Protein AF-A0A1G7VV67-F1 (afdb_monomer_lite)

Secondary structure (DSSP, 8-state):
----------SEEEEEETTEEEEEEEETTTEEEEEES-HHHHHHHT-EEEEETTEEEEE-S-GGGS-EEEEEEEEEETTEEEEEEEE-SSSS-EEEEEESSHHHHHHTT--TTHHHHS---EEEEGGGEEEEEEEEEE-TT--SPPP--EEEEETTEE-PPP-TTS----

Sequence (170 aa):
MNNVEVKFEGMHTYAFLDGYWFYLDNFPNLGWGYTTSDINLAEKYGFKKELFDFEYFFPIKDIAHTRGFESNVYCKYKGFEFFVHSYNVCNDKLFCISPESYEAAKFFGFSDGAMRYEMPNLDVPLSDLDEIYRKRRKLDKFIFDVDPIKPIYKDGKWLIEPDENGVYVI

Radius of gyration: 18.06 Å; chains: 1; bounding box: 42×42×46 Å

Foldseek 3Di:
DPPADAKAAFKFKWKDDPNDTFTWDQDPVQGIWGKDQDPVVCVVVVFDDDDDPRMTTDGDPCQQAIQIKIKFKWFDAPNFIWTFNTFDPDDPRWTWTFGPDPVVCVVVPHDPVCVVPPRDIDTHHPVRTAWMWMAMGGDPSYNDDDDGIGTQDHPNDGPFDAPPVSHRDD

pLDDT: mean 76.95, std 16.42, range [29.08, 95.5]

Structure (mmCIF, N/CA/C/O backbone):
data_AF-A0A1G7VV67-F1
#
_entry.id   AF-A0A1G7VV67-F1
#
loop_
_atom_site.group_PDB
_atom_site.id
_atom_site.type_symbol
_atom_site.label_atom_id
_atom_site.label_alt_id
_atom_site.label_comp_id
_atom_site.label_asym_id
_atom_site.label_entity_id
_atom_site.label_seq_id
_atom_site.pdbx_PDB_ins_code
_atom_site.Cartn_x
_atom_site.Cartn_y
_atom_site.Cartn_z
_atom_site.occupancy
_atom_site.B_iso_or_equiv
_atom_site.auth_seq_id
_atom_site.auth_comp_id
_atom_site.auth_asym_id
_atom_site.auth_atom_id
_atom_site.pdbx_PDB_model_num
ATOM 1 N N . MET A 1 1 ? -5.954 -26.192 6.042 1.00 35.66 1 MET A N 1
ATOM 2 C CA . MET A 1 1 ? -6.260 -24.845 5.521 1.00 35.66 1 MET A CA 1
ATOM 3 C C . MET A 1 1 ? -4.927 -24.159 5.335 1.00 35.66 1 MET A C 1
ATOM 5 O O . MET A 1 1 ? -4.174 -24.115 6.300 1.00 35.66 1 MET A O 1
ATOM 9 N N . ASN A 1 2 ? -4.587 -23.746 4.115 1.00 29.42 2 ASN A N 1
ATOM 10 C CA . ASN A 1 2 ? -3.349 -23.006 3.883 1.00 29.42 2 ASN A CA 1
ATOM 11 C C . ASN A 1 2 ? -3.467 -21.673 4.626 1.00 29.42 2 ASN A C 1
ATOM 13 O O . ASN A 1 2 ? -4.424 -20.933 4.404 1.00 29.42 2 ASN A O 1
ATOM 17 N N . ASN A 1 3 ? -2.553 -21.420 5.563 1.00 34.41 3 ASN A N 1
ATOM 18 C CA . ASN A 1 3 ? -2.455 -20.134 6.239 1.00 34.41 3 ASN A CA 1
ATOM 19 C C . ASN A 1 3 ? -2.009 -19.115 5.196 1.00 34.41 3 ASN A C 1
ATOM 21 O O . ASN A 1 3 ? -0.842 -19.074 4.825 1.00 34.41 3 ASN A O 1
ATOM 25 N N . VAL A 1 4 ? -2.961 -18.340 4.696 1.00 38.62 4 VAL A N 1
ATOM 26 C CA . VAL A 1 4 ? -2.674 -17.193 3.849 1.00 38.62 4 VAL A CA 1
ATOM 27 C C . VAL A 1 4 ? -2.113 -16.095 4.747 1.00 38.62 4 VAL A C 1
ATOM 29 O O . VAL A 1 4 ? -2.779 -15.641 5.679 1.00 38.62 4 VAL A O 1
ATOM 32 N N . GLU A 1 5 ? -0.882 -15.683 4.473 1.00 42.53 5 GLU A N 1
ATOM 33 C CA . GLU A 1 5 ? -0.250 -14.525 5.092 1.00 42.53 5 GLU A CA 1
ATOM 34 C C . GLU A 1 5 ? -0.576 -13.295 4.239 1.00 42.53 5 GLU A C 1
ATOM 36 O O . GLU A 1 5 ? -0.085 -13.152 3.122 1.00 42.53 5 GLU A O 1
ATOM 41 N N . VAL A 1 6 ? -1.463 -12.428 4.731 1.00 46.03 6 VAL A N 1
ATOM 42 C CA . VAL A 1 6 ? -1.729 -11.141 4.080 1.00 46.03 6 VAL A CA 1
ATOM 43 C C . VAL A 1 6 ? -0.704 -10.147 4.602 1.00 46.03 6 VAL A C 1
ATOM 45 O O . VAL A 1 6 ? -0.812 -9.698 5.739 1.00 46.03 6 VAL A O 1
ATOM 48 N N . LYS A 1 7 ? 0.301 -9.813 3.795 1.00 50.84 7 LYS A N 1
ATOM 49 C CA . LYS A 1 7 ? 1.250 -8.755 4.141 1.00 50.84 7 LYS A CA 1
ATOM 50 C C . LYS A 1 7 ? 0.668 -7.411 3.734 1.00 50.84 7 LYS A C 1
ATOM 52 O O . LYS A 1 7 ? 0.421 -7.153 2.560 1.00 50.84 7 LYS A O 1
ATOM 57 N N . PHE A 1 8 ? 0.425 -6.576 4.731 1.00 56.75 8 PHE A N 1
ATOM 58 C CA . PHE A 1 8 ? 0.186 -5.160 4.528 1.00 56.75 8 PHE A CA 1
ATOM 59 C C . PHE A 1 8 ? 1.551 -4.498 4.680 1.00 56.75 8 PHE A C 1
ATOM 61 O O . PHE A 1 8 ? 2.083 -4.459 5.784 1.00 56.75 8 PHE A O 1
ATOM 68 N N . GLU A 1 9 ? 2.162 -4.095 3.575 1.00 52.72 9 GLU A N 1
ATOM 69 C CA . GLU A 1 9 ? 3.388 -3.295 3.578 1.00 52.72 9 GLU A CA 1
ATOM 70 C C . GLU A 1 9 ? 3.019 -1.891 3.079 1.00 52.72 9 GLU A C 1
ATOM 72 O O . GLU A 1 9 ? 2.070 -1.750 2.309 1.00 52.72 9 GLU A O 1
ATOM 77 N N . GLY A 1 10 ? 3.678 -0.869 3.633 1.00 56.47 10 GLY A N 1
ATOM 78 C CA . GLY A 1 10 ? 3.200 0.516 3.701 1.00 56.47 10 GLY A CA 1
ATOM 79 C C . GLY A 1 10 ? 3.065 1.273 2.372 1.00 56.47 10 GLY A C 1
ATOM 80 O O . GLY A 1 10 ? 2.324 0.885 1.476 1.00 56.47 10 GLY A O 1
ATOM 81 N N . MET A 1 11 ? 3.684 2.455 2.278 1.00 64.88 11 MET A N 1
ATOM 82 C CA . MET A 1 11 ? 3.562 3.291 1.081 1.00 64.88 11 MET A CA 1
ATOM 83 C C . MET A 1 11 ? 4.447 2.750 -0.032 1.00 64.88 11 MET A C 1
ATOM 85 O O . MET A 1 11 ? 5.673 2.803 0.063 1.00 64.88 11 MET A O 1
ATOM 89 N N . HIS A 1 12 ? 3.820 2.296 -1.111 1.00 73.31 12 HIS A N 1
ATOM 90 C CA . HIS A 1 12 ? 4.531 1.767 -2.264 1.00 73.31 12 HIS A CA 1
ATOM 91 C C . HIS A 1 12 ? 4.068 2.433 -3.551 1.00 73.31 12 HIS A C 1
ATOM 93 O O . HIS A 1 12 ? 2.878 2.672 -3.780 1.00 73.31 12 HIS A O 1
ATOM 99 N N . THR A 1 13 ? 5.035 2.720 -4.412 1.00 80.81 13 THR A N 1
ATOM 100 C CA . THR A 1 13 ? 4.810 3.159 -5.781 1.00 80.81 13 THR A CA 1
ATOM 101 C C . THR A 1 13 ? 4.845 1.956 -6.706 1.00 80.81 13 THR A C 1
ATOM 103 O O . THR A 1 13 ? 5.761 1.140 -6.642 1.00 80.81 13 THR A O 1
ATOM 106 N N . TYR A 1 14 ? 3.852 1.860 -7.584 1.00 82.38 14 TYR A N 1
ATOM 107 C CA . TYR A 1 14 ? 3.716 0.770 -8.540 1.00 82.38 14 TYR A CA 1
ATOM 108 C C . TYR A 1 14 ? 3.525 1.293 -9.954 1.00 82.38 14 TYR A C 1
ATOM 110 O O . TYR A 1 14 ? 2.978 2.379 -10.159 1.00 82.38 14 TYR A O 1
ATOM 118 N N . ALA A 1 15 ? 3.918 0.479 -10.930 1.00 80.62 15 ALA A N 1
ATOM 119 C CA . ALA A 1 15 ? 3.568 0.669 -12.327 1.00 80.62 15 ALA A CA 1
ATOM 120 C C . ALA A 1 15 ? 3.159 -0.647 -12.999 1.00 80.62 15 ALA A C 1
ATOM 122 O O . ALA A 1 15 ? 3.660 -1.720 -12.658 1.00 80.62 15 ALA A O 1
ATOM 123 N N . PHE A 1 16 ? 2.242 -0.561 -13.966 1.00 79.75 16 PHE A N 1
ATOM 124 C CA . PHE A 1 16 ? 1.832 -1.721 -14.758 1.00 79.75 16 PHE A CA 1
ATOM 125 C C . PHE A 1 16 ? 2.810 -2.016 -15.899 1.00 79.75 16 PHE A C 1
ATOM 127 O O . PHE A 1 16 ? 3.117 -1.126 -16.694 1.00 79.75 16 PHE A O 1
ATOM 134 N N . LEU A 1 17 ? 3.178 -3.290 -16.041 1.00 79.56 17 LEU A N 1
ATOM 135 C CA . LEU A 1 17 ? 3.879 -3.840 -17.200 1.00 79.56 17 LEU A CA 1
ATOM 136 C C . LEU A 1 17 ? 3.285 -5.213 -17.539 1.00 79.56 17 LEU A C 1
ATOM 138 O O . LEU A 1 17 ? 3.297 -6.111 -16.704 1.00 79.56 17 LEU A O 1
ATOM 142 N N . ASP A 1 18 ? 2.751 -5.360 -18.756 1.00 76.75 18 ASP A N 1
ATOM 143 C CA . ASP A 1 18 ? 2.213 -6.632 -19.282 1.00 76.75 18 ASP A CA 1
ATOM 144 C C . ASP A 1 18 ? 1.211 -7.335 -18.338 1.00 76.75 18 ASP A C 1
ATOM 146 O O . ASP A 1 18 ? 1.258 -8.539 -18.115 1.00 76.75 18 ASP A O 1
ATOM 150 N N . GLY A 1 19 ? 0.319 -6.556 -17.716 1.00 70.31 19 GLY A N 1
ATOM 151 C CA . GLY A 1 19 ? -0.696 -7.071 -16.787 1.00 70.31 19 GLY A CA 1
ATOM 152 C C . GLY A 1 19 ? -0.228 -7.272 -15.340 1.00 70.31 19 GLY A C 1
ATOM 153 O O . GLY A 1 19 ? -1.072 -7.498 -14.478 1.00 70.31 19 GLY A O 1
ATOM 154 N N . TYR A 1 20 ? 1.063 -7.104 -15.045 1.00 72.31 20 TYR A N 1
ATOM 155 C CA . TYR A 1 20 ? 1.626 -7.225 -13.696 1.00 72.31 20 TYR A CA 1
ATOM 156 C C . TYR A 1 20 ? 1.873 -5.860 -13.050 1.00 72.31 20 TYR A C 1
ATOM 158 O O . TYR A 1 20 ? 2.145 -4.872 -13.739 1.00 72.31 20 TYR A O 1
ATOM 166 N N . TRP A 1 21 ? 1.808 -5.810 -11.716 1.00 75.44 21 TRP A N 1
ATOM 167 C CA . TRP A 1 21 ? 2.321 -4.684 -10.935 1.00 75.44 21 TRP A CA 1
ATOM 168 C C . TRP A 1 21 ? 3.765 -4.943 -10.565 1.00 75.44 21 TRP A C 1
ATOM 170 O O . TRP A 1 21 ? 4.089 -5.964 -9.967 1.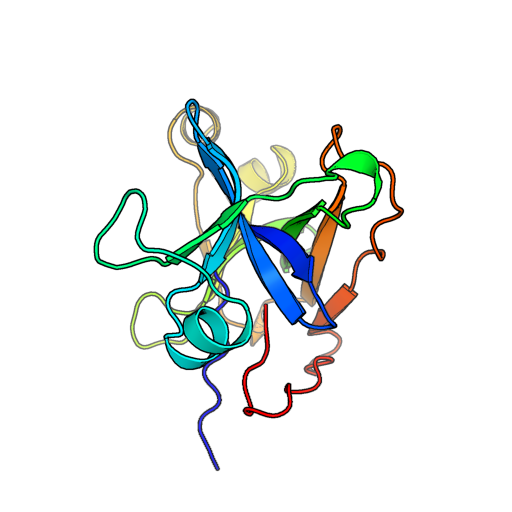00 75.44 21 TRP A O 1
ATOM 180 N N . PHE A 1 22 ? 4.606 -3.974 -10.881 1.00 83.19 22 PHE A N 1
ATOM 181 C CA . PHE A 1 22 ? 5.969 -3.919 -10.393 1.00 83.19 22 PHE A CA 1
ATOM 182 C C . PHE A 1 22 ? 6.106 -2.740 -9.454 1.00 83.19 22 PHE A C 1
ATOM 184 O O . PHE A 1 22 ? 5.448 -1.711 -9.653 1.00 83.19 22 PHE A O 1
ATOM 191 N N . TYR A 1 23 ? 6.984 -2.885 -8.465 1.00 86.56 23 TYR A N 1
ATOM 192 C CA . TYR A 1 23 ? 7.460 -1.737 -7.715 1.00 86.56 23 TYR A CA 1
ATOM 193 C C . TYR A 1 23 ? 8.101 -0.743 -8.677 1.00 86.56 23 TYR A C 1
ATOM 195 O O . TYR A 1 23 ? 8.628 -1.100 -9.735 1.00 86.56 23 TYR A O 1
ATOM 203 N N . LEU A 1 24 ? 7.963 0.528 -8.343 1.00 87.06 24 LEU A N 1
ATOM 204 C CA . LEU A 1 24 ? 8.433 1.630 -9.151 1.00 87.06 24 LEU A CA 1
ATOM 205 C C . LEU A 1 24 ? 9.421 2.435 -8.326 1.00 87.06 24 LEU A C 1
ATOM 207 O O . LEU A 1 24 ? 9.062 2.920 -7.255 1.00 87.06 24 LEU A O 1
ATOM 211 N N . ASP A 1 25 ? 10.605 2.648 -8.883 1.00 87.94 25 ASP A N 1
ATOM 212 C CA . ASP A 1 25 ? 11.655 3.424 -8.240 1.00 87.94 25 ASP A CA 1
ATOM 213 C C . ASP A 1 25 ? 12.224 4.482 -9.190 1.00 87.94 25 ASP A C 1
ATOM 215 O O . ASP A 1 25 ? 12.104 4.371 -10.416 1.00 87.94 25 ASP A O 1
ATOM 219 N N . ASN A 1 26 ? 12.821 5.538 -8.633 1.00 86.75 26 ASN A N 1
ATOM 220 C CA . ASN A 1 26 ? 13.410 6.628 -9.414 1.00 86.75 26 ASN A CA 1
ATOM 221 C C . ASN A 1 26 ? 14.833 6.930 -8.961 1.00 86.75 26 ASN A C 1
ATOM 223 O O . ASN A 1 26 ? 15.052 7.606 -7.953 1.00 86.75 26 ASN A O 1
ATOM 227 N N . PHE A 1 27 ? 15.804 6.520 -9.770 1.00 84.50 27 PHE A N 1
ATOM 228 C CA . PHE A 1 27 ? 17.210 6.747 -9.470 1.00 84.50 27 PHE A CA 1
ATOM 229 C C . PHE A 1 27 ? 17.741 7.978 -10.207 1.00 84.50 27 PHE A C 1
ATOM 231 O O . PHE A 1 27 ? 17.469 8.133 -11.398 1.00 84.50 27 PHE A O 1
ATOM 238 N N . PRO A 1 28 ? 18.574 8.825 -9.571 1.00 82.75 28 PRO A N 1
ATOM 239 C CA . PRO A 1 28 ? 19.099 10.039 -10.201 1.00 82.75 28 PRO A CA 1
ATOM 240 C C . PRO A 1 28 ? 19.766 9.820 -11.569 1.00 82.75 28 PRO A C 1
ATOM 242 O O . PRO A 1 28 ? 19.633 10.662 -12.451 1.00 82.75 28 PRO A O 1
ATOM 245 N N . ASN A 1 29 ? 20.447 8.683 -11.755 1.00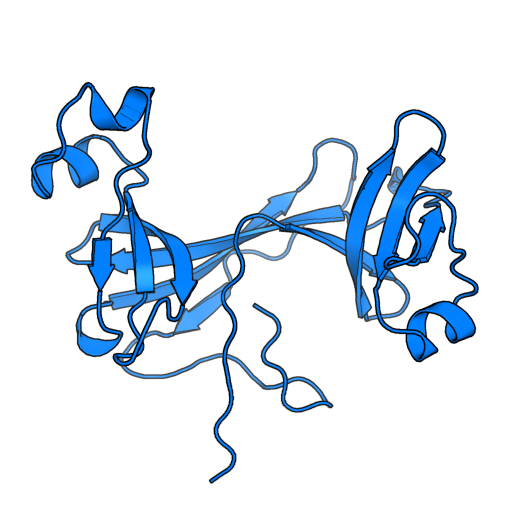 86.56 29 ASN A N 1
ATOM 246 C CA . ASN A 1 29 ? 21.205 8.379 -12.974 1.00 86.56 29 ASN A CA 1
ATOM 247 C C . ASN A 1 29 ? 20.440 7.520 -13.992 1.00 86.56 29 ASN A C 1
ATOM 249 O O . ASN A 1 29 ? 20.817 7.494 -15.160 1.00 86.56 29 ASN A O 1
ATOM 253 N N . LEU A 1 30 ? 19.401 6.799 -13.559 1.00 85.00 30 LEU A N 1
ATOM 254 C CA . LEU A 1 30 ? 18.665 5.843 -14.402 1.00 85.00 30 LEU A CA 1
ATOM 255 C C . LEU A 1 30 ? 17.234 6.303 -14.708 1.00 85.00 30 LEU A C 1
ATOM 257 O O . LEU A 1 30 ? 16.593 5.763 -15.608 1.00 85.00 30 LEU A O 1
ATOM 261 N N . GLY A 1 31 ? 16.744 7.314 -13.989 1.00 88.12 31 GLY A N 1
ATOM 262 C CA . GLY A 1 31 ? 15.358 7.752 -14.038 1.00 88.12 31 GLY A CA 1
ATOM 263 C C . GLY A 1 31 ? 14.409 6.734 -13.408 1.00 88.12 31 GLY A C 1
ATOM 264 O O . GLY A 1 31 ? 14.801 5.925 -12.564 1.00 88.12 31 GLY A O 1
ATOM 265 N N . TRP A 1 32 ? 13.147 6.797 -13.832 1.00 90.06 32 TRP A N 1
ATOM 266 C CA . TRP A 1 32 ? 12.105 5.881 -13.383 1.00 90.06 32 TRP A CA 1
ATOM 267 C C . TRP A 1 32 ? 12.282 4.492 -13.991 1.00 90.06 32 TRP A C 1
ATOM 269 O O . TRP A 1 32 ? 12.528 4.354 -15.193 1.00 90.06 32 TRP A O 1
ATOM 279 N N . GLY A 1 33 ? 12.059 3.457 -13.192 1.00 90.81 33 GLY A N 1
ATOM 280 C CA . GLY A 1 33 ? 12.009 2.091 -13.689 1.00 90.81 33 GLY A CA 1
ATOM 281 C C . GLY A 1 33 ? 11.253 1.146 -12.776 1.00 90.81 33 GLY A C 1
ATOM 282 O O . GLY A 1 33 ? 11.004 1.432 -11.607 1.00 90.81 33 GLY A O 1
ATOM 283 N N . TYR A 1 34 ? 10.872 0.021 -13.363 1.00 90.75 34 TYR A N 1
ATOM 284 C CA . TYR A 1 34 ? 10.274 -1.096 -12.656 1.00 90.75 34 TYR A CA 1
ATOM 285 C C . TYR A 1 34 ? 11.350 -1.812 -11.846 1.00 90.75 34 TYR A C 1
ATOM 287 O O . TYR A 1 34 ? 12.473 -1.983 -12.335 1.00 90.75 34 TYR A O 1
ATOM 295 N N . THR A 1 35 ? 10.991 -2.298 -10.664 1.00 90.19 35 THR A N 1
ATOM 296 C CA . THR A 1 35 ? 11.859 -3.143 -9.852 1.00 90.19 35 THR A CA 1
ATOM 297 C C . THR A 1 35 ? 11.193 -4.453 -9.453 1.00 90.19 35 THR A C 1
ATOM 299 O O . THR A 1 35 ? 9.966 -4.570 -9.377 1.00 90.19 35 THR A O 1
ATOM 302 N N . THR A 1 36 ? 12.019 -5.483 -9.274 1.00 87.75 36 THR A N 1
ATOM 303 C CA . THR A 1 36 ? 11.596 -6.791 -8.767 1.00 87.75 36 THR A CA 1
ATOM 304 C C . THR A 1 36 ? 12.766 -7.537 -8.137 1.00 87.75 36 THR A C 1
ATOM 306 O O . THR A 1 36 ? 13.909 -7.411 -8.580 1.00 87.75 36 THR A O 1
ATOM 309 N N . SER A 1 37 ? 12.484 -8.354 -7.128 1.00 86.00 37 SER A N 1
ATOM 310 C CA . SER A 1 37 ? 13.420 -9.343 -6.581 1.00 86.00 37 SER A CA 1
ATOM 311 C C . SER A 1 37 ? 13.201 -10.750 -7.161 1.00 86.00 37 SER A C 1
ATOM 313 O O . SER A 1 37 ? 14.013 -11.645 -6.921 1.00 86.00 37 SER A O 1
ATOM 315 N N . ASP A 1 38 ? 12.143 -10.956 -7.956 1.00 86.06 38 ASP A N 1
ATOM 316 C CA . ASP A 1 38 ? 11.838 -12.236 -8.597 1.00 86.06 38 ASP A CA 1
ATOM 317 C C . ASP A 1 38 ? 12.706 -12.440 -9.845 1.00 86.06 38 ASP A C 1
ATOM 319 O O . ASP A 1 38 ? 12.582 -11.728 -10.846 1.00 86.06 38 ASP A O 1
ATOM 323 N N . ILE A 1 39 ? 13.572 -13.454 -9.792 1.00 87.56 39 ILE A N 1
ATOM 324 C CA . ILE A 1 39 ? 14.481 -13.799 -10.886 1.00 87.56 39 ILE A CA 1
ATOM 325 C C . ILE A 1 39 ? 13.747 -14.227 -12.164 1.00 87.56 39 ILE A C 1
ATOM 327 O O . ILE A 1 39 ? 14.196 -13.888 -13.254 1.00 87.56 39 ILE A O 1
ATOM 331 N N . ASN A 1 40 ? 12.600 -14.903 -12.061 1.00 88.56 40 ASN A N 1
ATOM 332 C CA . ASN A 1 40 ? 11.859 -15.370 -13.233 1.00 88.56 40 ASN A CA 1
ATOM 333 C C . ASN A 1 40 ? 11.230 -14.191 -13.982 1.00 88.56 40 ASN A C 1
ATOM 335 O O . ASN A 1 40 ? 11.271 -14.133 -15.212 1.00 88.56 40 ASN A O 1
ATOM 339 N N . LEU A 1 41 ? 10.674 -13.222 -13.244 1.00 87.50 41 LEU A N 1
ATOM 340 C CA . LEU A 1 41 ? 10.161 -11.984 -13.836 1.00 87.50 41 LEU A CA 1
ATOM 341 C C . LEU A 1 41 ? 11.302 -11.145 -14.419 1.00 87.50 41 LEU A C 1
ATOM 343 O O . LEU A 1 41 ? 11.169 -10.617 -15.526 1.00 87.50 41 LEU A O 1
ATOM 347 N N . ALA A 1 42 ? 12.432 -11.063 -13.712 1.00 90.31 42 ALA A N 1
ATOM 348 C CA . ALA A 1 42 ? 13.606 -10.346 -14.187 1.00 90.31 42 ALA A CA 1
ATOM 349 C C . ALA A 1 42 ? 14.122 -10.914 -15.518 1.00 90.31 42 ALA A C 1
ATOM 351 O O . ALA A 1 42 ? 14.328 -10.154 -16.464 1.00 90.31 42 ALA A O 1
ATOM 352 N N . GLU A 1 43 ? 14.264 -12.236 -15.629 1.00 90.12 43 GLU A N 1
ATOM 353 C CA . GLU A 1 43 ? 14.687 -12.902 -16.864 1.00 90.12 43 GLU A CA 1
ATOM 354 C C . GLU A 1 43 ? 13.664 -12.729 -17.993 1.00 90.12 43 GLU A C 1
ATOM 356 O O . GLU A 1 43 ? 14.048 -12.376 -19.109 1.00 90.12 43 GLU A O 1
ATOM 361 N N . LYS A 1 44 ? 12.362 -12.899 -17.707 1.00 91.25 44 LYS A N 1
ATOM 362 C CA . LYS A 1 44 ? 11.278 -12.768 -18.700 1.00 91.25 44 LYS A CA 1
ATOM 363 C C . LYS A 1 44 ? 11.297 -11.411 -19.404 1.00 91.25 44 LYS A C 1
ATOM 365 O O . LYS A 1 44 ? 11.119 -11.346 -20.619 1.00 91.25 44 LYS A O 1
ATOM 370 N N . TYR A 1 45 ? 11.481 -10.333 -18.647 1.00 88.75 45 TYR A N 1
ATOM 371 C CA . TYR A 1 45 ? 11.394 -8.966 -19.165 1.00 88.75 45 TYR A CA 1
ATOM 372 C C . TYR A 1 45 ? 12.764 -8.302 -19.383 1.00 88.75 45 TYR A C 1
ATOM 374 O O . TYR A 1 45 ? 12.827 -7.167 -19.855 1.00 88.75 45 TYR A O 1
ATOM 382 N N . GLY A 1 46 ? 13.862 -8.997 -19.074 1.00 92.00 46 GLY A N 1
ATOM 383 C CA . GLY A 1 46 ? 15.224 -8.499 -19.267 1.00 92.00 46 GLY A CA 1
ATOM 384 C C . GLY A 1 46 ? 15.637 -7.403 -18.280 1.00 92.00 46 GLY A C 1
ATOM 385 O O . GLY A 1 46 ? 16.373 -6.487 -18.658 1.00 92.00 46 GLY A O 1
ATOM 386 N N . PHE A 1 47 ? 15.165 -7.477 -17.033 1.00 93.25 47 PHE A N 1
ATOM 387 C CA . PHE A 1 47 ? 15.631 -6.598 -15.962 1.00 93.25 47 PHE A CA 1
ATOM 388 C C . PHE A 1 47 ? 17.104 -6.899 -15.649 1.00 93.25 47 PHE A C 1
ATOM 390 O O . PHE A 1 47 ? 17.594 -8.013 -15.847 1.00 93.25 47 PHE A O 1
ATOM 397 N N . LYS A 1 48 ? 17.825 -5.905 -15.130 1.00 91.19 48 LYS A N 1
ATOM 398 C CA . LYS A 1 48 ? 19.258 -6.010 -14.832 1.00 91.19 48 LYS A CA 1
ATOM 399 C C . LYS A 1 48 ? 19.560 -5.585 -13.406 1.00 91.19 48 LYS A C 1
ATOM 401 O O . LYS A 1 48 ? 18.897 -4.709 -12.861 1.00 91.19 48 LYS A O 1
ATOM 406 N N . LYS A 1 49 ? 20.597 -6.174 -12.812 1.00 88.62 49 LYS A N 1
ATOM 407 C CA . LYS A 1 49 ? 21.169 -5.658 -11.565 1.00 88.62 49 LYS A CA 1
ATOM 408 C C . LYS A 1 49 ? 21.999 -4.425 -11.897 1.00 88.62 49 LYS A C 1
ATOM 410 O O . LYS A 1 49 ? 23.101 -4.553 -12.420 1.00 88.62 49 LYS A O 1
ATOM 415 N N . GLU A 1 50 ? 21.433 -3.250 -11.659 1.00 76.69 50 GLU A N 1
ATOM 416 C CA . GLU A 1 50 ? 22.073 -1.972 -12.001 1.00 76.69 50 GLU A CA 1
ATOM 417 C C . GLU A 1 50 ? 22.630 -1.243 -10.765 1.00 76.69 50 GLU A C 1
ATOM 419 O O . GLU A 1 50 ? 23.577 -0.472 -10.889 1.00 76.69 50 GLU A O 1
ATOM 424 N N . LEU A 1 51 ? 22.062 -1.472 -9.569 1.00 71.12 51 LEU A N 1
ATOM 425 C CA . LEU A 1 51 ? 22.378 -0.681 -8.365 1.00 71.12 51 LEU A CA 1
ATOM 426 C C . LEU A 1 51 ? 22.582 -1.505 -7.095 1.00 71.12 51 LEU A C 1
ATOM 428 O O . LEU A 1 51 ? 23.494 -1.216 -6.322 1.00 71.12 51 LEU A O 1
ATOM 432 N N . PHE A 1 52 ? 21.751 -2.523 -6.880 1.00 71.69 52 PHE A N 1
ATOM 433 C CA . PHE A 1 52 ? 21.804 -3.367 -5.694 1.00 71.69 52 PHE A CA 1
ATOM 434 C C . PHE A 1 52 ? 21.820 -4.838 -6.090 1.00 71.69 52 PHE A C 1
ATOM 436 O O . PHE A 1 52 ? 21.144 -5.252 -7.029 1.00 71.69 52 PHE A O 1
ATOM 443 N N . ASP A 1 53 ? 22.560 -5.655 -5.341 1.00 73.81 53 ASP A N 1
ATOM 444 C CA . ASP A 1 53 ? 22.674 -7.086 -5.636 1.00 73.81 53 ASP A CA 1
ATOM 445 C C . ASP A 1 53 ? 21.368 -7.862 -5.406 1.00 73.81 53 ASP A C 1
ATOM 447 O O . ASP A 1 53 ? 21.228 -8.984 -5.900 1.00 73.81 53 ASP A O 1
ATOM 451 N N . PHE A 1 54 ? 20.420 -7.288 -4.662 1.00 75.25 54 PHE A N 1
ATOM 452 C CA . PHE A 1 54 ? 19.172 -7.938 -4.259 1.00 75.25 54 PHE A CA 1
ATOM 453 C C . PHE A 1 54 ? 17.953 -7.544 -5.105 1.00 75.25 54 PHE A C 1
ATOM 455 O O . PHE A 1 54 ? 16.894 -8.144 -4.932 1.00 75.25 54 PHE A O 1
ATOM 462 N N . GLU A 1 55 ? 18.083 -6.586 -6.026 1.00 85.19 55 GLU A N 1
ATOM 463 C CA . GLU A 1 55 ? 16.956 -6.076 -6.809 1.00 85.19 55 GLU A CA 1
ATOM 464 C C . GLU A 1 55 ? 17.337 -5.861 -8.278 1.00 85.19 55 GLU A C 1
ATOM 466 O O . GLU A 1 55 ? 18.413 -5.357 -8.608 1.00 85.19 55 GLU A O 1
ATOM 471 N N . TYR A 1 56 ? 16.442 -6.267 -9.175 1.00 90.94 56 TYR A N 1
ATOM 472 C CA . TYR A 1 56 ? 16.570 -6.057 -10.609 1.00 90.94 56 TYR A CA 1
ATOM 473 C C . TYR A 1 56 ? 15.789 -4.812 -11.024 1.00 90.94 56 TYR A C 1
ATOM 475 O O . TYR A 1 56 ? 14.689 -4.572 -10.533 1.00 90.94 56 TYR A O 1
ATOM 483 N N . PHE A 1 57 ? 16.331 -4.057 -11.975 1.00 93.12 57 PHE A N 1
ATOM 484 C CA . PHE A 1 57 ? 15.776 -2.808 -12.482 1.00 93.12 57 PHE A CA 1
ATOM 485 C C . PHE A 1 57 ? 15.521 -2.885 -13.991 1.00 93.12 57 PHE A C 1
ATOM 487 O O . PHE A 1 57 ? 16.341 -3.414 -14.750 1.00 93.12 57 PHE A O 1
ATOM 494 N N . PHE A 1 58 ? 14.403 -2.314 -14.438 1.00 92.19 58 PHE A N 1
ATOM 495 C CA . PHE A 1 58 ? 14.084 -2.142 -15.851 1.00 92.19 58 PHE A CA 1
ATOM 496 C C . PHE A 1 58 ? 13.585 -0.716 -16.131 1.00 92.19 58 PHE A C 1
ATOM 498 O O . PHE A 1 58 ? 12.521 -0.331 -15.642 1.00 92.19 58 PHE A O 1
ATOM 505 N N . PRO A 1 59 ? 14.322 0.095 -16.915 1.00 91.75 59 PRO A N 1
ATOM 506 C CA . PRO A 1 59 ? 13.995 1.504 -17.109 1.00 91.75 59 PRO A CA 1
ATOM 507 C C . PRO A 1 59 ? 12.697 1.701 -17.900 1.00 91.75 59 PRO A C 1
ATOM 509 O O . PRO A 1 59 ? 12.475 1.080 -18.944 1.00 91.75 59 PRO A O 1
ATOM 512 N N . ILE A 1 60 ? 11.874 2.651 -17.453 1.00 89.94 60 ILE A N 1
ATOM 513 C CA . ILE A 1 60 ? 10.675 3.087 -18.169 1.00 89.94 60 ILE A CA 1
ATOM 514 C C . ILE A 1 60 ? 11.077 4.113 -19.224 1.00 89.94 60 ILE A C 1
ATOM 516 O O . ILE A 1 60 ? 11.475 5.234 -18.916 1.00 89.94 60 ILE A O 1
ATOM 520 N N . LYS A 1 61 ? 10.934 3.734 -20.495 1.00 86.38 61 LYS A N 1
ATOM 521 C CA . LYS A 1 61 ? 11.261 4.615 -21.626 1.00 86.38 61 LYS A CA 1
ATOM 522 C C . LYS A 1 61 ? 10.189 5.670 -21.903 1.00 86.38 61 LYS A C 1
ATOM 524 O O . LYS A 1 61 ? 10.517 6.732 -22.418 1.00 86.38 61 LYS A O 1
ATOM 529 N N . ASP A 1 62 ? 8.933 5.379 -21.575 1.00 83.31 62 ASP A N 1
ATOM 530 C CA . ASP A 1 62 ? 7.787 6.236 -21.880 1.00 83.31 62 ASP A CA 1
ATOM 531 C C . ASP A 1 62 ? 6.873 6.402 -20.661 1.00 83.31 62 ASP A C 1
ATOM 533 O O . ASP A 1 62 ? 5.822 5.779 -20.535 1.00 83.31 62 ASP A O 1
ATOM 537 N N . ILE A 1 63 ? 7.306 7.264 -19.740 1.00 81.62 63 ILE A N 1
ATOM 538 C CA . ILE A 1 63 ? 6.592 7.559 -18.488 1.00 81.62 63 ILE A CA 1
ATOM 539 C C . ILE A 1 63 ? 5.173 8.078 -18.759 1.00 81.62 63 ILE A C 1
ATOM 541 O O . ILE A 1 63 ? 4.253 7.775 -18.000 1.00 81.62 63 ILE A O 1
ATOM 545 N N . ALA A 1 64 ? 4.981 8.837 -19.843 1.00 74.56 64 ALA A N 1
ATOM 546 C CA . ALA A 1 64 ? 3.703 9.464 -20.165 1.00 74.56 64 ALA A CA 1
ATOM 547 C C . ALA A 1 64 ? 2.595 8.432 -20.436 1.00 74.56 64 ALA A C 1
ATOM 549 O O . ALA A 1 64 ? 1.434 8.693 -20.118 1.00 74.56 64 ALA A O 1
ATOM 550 N N . HIS A 1 65 ? 2.963 7.258 -20.955 1.00 74.06 65 HIS A N 1
ATOM 551 C CA . HIS A 1 65 ? 2.044 6.157 -21.252 1.00 74.06 65 HIS A CA 1
ATOM 552 C C . HIS A 1 65 ? 2.112 5.008 -20.235 1.00 74.06 65 HIS A C 1
ATOM 554 O O . HIS A 1 65 ? 1.408 4.008 -20.380 1.00 74.06 65 HIS A O 1
ATOM 560 N N . THR A 1 66 ? 2.914 5.145 -19.178 1.00 75.81 66 THR A N 1
ATOM 561 C CA . THR A 1 66 ? 2.959 4.180 -18.078 1.00 75.81 66 THR A CA 1
ATOM 562 C C . THR A 1 66 ? 1.911 4.510 -17.016 1.00 75.81 66 THR A C 1
ATOM 564 O O . THR A 1 66 ? 1.627 5.669 -16.709 1.00 75.81 66 THR A O 1
ATOM 567 N N . ARG A 1 67 ? 1.337 3.466 -16.410 1.00 76.19 67 ARG A N 1
ATOM 568 C CA . ARG A 1 67 ? 0.391 3.600 -15.299 1.00 76.19 67 ARG A CA 1
ATOM 569 C C . ARG A 1 67 ? 1.089 3.592 -13.928 1.00 76.19 67 ARG A C 1
ATOM 571 O O . ARG A 1 67 ? 1.036 2.565 -13.267 1.00 76.19 67 ARG A O 1
ATOM 578 N N . GLY A 1 68 ? 1.742 4.689 -13.521 1.00 79.69 68 GLY A N 1
ATOM 579 C CA . GLY A 1 68 ? 2.408 4.867 -12.211 1.00 79.69 68 GLY A CA 1
ATOM 580 C C . GLY A 1 68 ? 1.570 5.503 -11.076 1.00 79.69 68 GLY A C 1
ATOM 581 O O . GLY A 1 68 ? 1.100 6.638 -11.192 1.00 79.69 68 GLY A O 1
ATOM 582 N N . PHE A 1 69 ? 1.396 4.811 -9.948 1.00 79.94 69 PHE A N 1
ATOM 583 C CA . PHE A 1 69 ? 0.591 5.280 -8.807 1.00 79.94 69 PHE A CA 1
ATOM 584 C C . PHE A 1 69 ? 1.191 4.900 -7.454 1.00 79.94 69 PHE A C 1
ATOM 586 O O . PHE A 1 69 ? 1.893 3.903 -7.332 1.00 79.94 69 PHE A O 1
ATOM 593 N N . GLU A 1 70 ? 0.859 5.672 -6.424 1.00 82.00 70 GLU A N 1
ATOM 594 C CA . GLU A 1 70 ? 1.014 5.270 -5.027 1.00 82.00 70 GLU A CA 1
ATOM 595 C C . GLU A 1 70 ? -0.178 4.413 -4.608 1.00 82.00 70 GLU A C 1
ATOM 597 O O . GLU A 1 70 ? -1.322 4.704 -4.972 1.00 82.00 70 GLU A O 1
ATOM 602 N N . SER A 1 71 ? 0.087 3.372 -3.831 1.00 80.75 71 SER A N 1
ATOM 603 C CA . SER A 1 71 ? -0.908 2.474 -3.258 1.00 80.75 71 SER A CA 1
ATOM 604 C C . SER A 1 71 ? -0.685 2.392 -1.757 1.00 80.75 71 SER A C 1
ATOM 606 O O . SER A 1 71 ? 0.369 1.945 -1.321 1.00 80.75 71 SER A O 1
ATOM 608 N N . ASN A 1 72 ? -1.696 2.804 -0.995 1.00 83.19 72 ASN A N 1
ATOM 609 C CA . ASN A 1 72 ? -1.663 2.863 0.461 1.00 83.19 72 ASN A CA 1
ATOM 610 C C . ASN A 1 72 ? -2.875 2.135 1.036 1.00 83.19 72 ASN A C 1
ATOM 612 O O . ASN A 1 72 ? -3.982 2.222 0.487 1.00 83.19 72 ASN A O 1
ATOM 616 N N . VAL A 1 73 ? -2.685 1.471 2.172 1.00 85.81 73 VAL A N 1
ATOM 617 C CA . VAL A 1 73 ? -3.770 0.799 2.884 1.00 85.81 73 VAL A CA 1
ATOM 618 C C . VAL A 1 73 ? -4.206 1.620 4.084 1.00 85.81 73 VAL A C 1
ATOM 620 O O . VAL A 1 73 ? -3.391 2.142 4.838 1.00 85.81 73 VAL A O 1
ATOM 623 N N . TYR A 1 74 ? -5.518 1.709 4.251 1.00 90.62 74 TYR A N 1
ATOM 624 C CA . TYR A 1 74 ? -6.172 2.424 5.328 1.00 90.62 74 TYR A CA 1
ATOM 625 C C . TYR A 1 74 ? -7.218 1.537 5.987 1.00 90.62 74 TYR A C 1
ATOM 627 O O . TYR A 1 74 ? -7.737 0.592 5.384 1.00 90.62 74 TYR A O 1
ATOM 635 N N . CYS A 1 75 ? -7.577 1.883 7.215 1.00 92.81 75 CYS A N 1
ATOM 636 C CA . CYS A 1 75 ? -8.705 1.292 7.909 1.00 92.81 75 CYS A CA 1
ATOM 637 C C . CYS A 1 75 ? -9.581 2.351 8.576 1.00 92.81 75 CYS A C 1
ATOM 639 O O . CYS A 1 75 ? -9.179 3.500 8.771 1.00 92.81 75 CYS A O 1
ATOM 641 N N . LYS A 1 76 ? -10.793 1.941 8.946 1.00 95.50 76 LYS A N 1
ATOM 642 C CA . LYS A 1 76 ? -11.657 2.676 9.867 1.00 95.50 76 LYS A CA 1
ATOM 643 C C . LYS A 1 76 ? -11.648 2.003 11.230 1.00 95.50 76 LYS A C 1
ATOM 645 O O . LYS A 1 76 ? -11.859 0.796 11.322 1.00 95.50 76 LYS A O 1
ATOM 650 N N . TYR A 1 77 ? -11.418 2.800 12.264 1.00 95.06 77 TYR A N 1
ATOM 651 C CA . TYR A 1 77 ? -11.420 2.360 13.651 1.00 95.06 77 TYR A CA 1
ATOM 652 C C . TYR A 1 77 ? -12.133 3.400 14.515 1.00 95.06 77 TYR A C 1
ATOM 654 O O . TYR A 1 77 ? -11.729 4.565 14.563 1.00 95.06 77 TYR A O 1
ATOM 662 N N . LYS A 1 78 ? -13.220 2.987 15.182 1.00 94.06 78 LYS A N 1
ATOM 663 C CA . LYS A 1 78 ? -14.064 3.853 16.032 1.00 94.06 78 LYS A CA 1
ATOM 664 C C . LYS A 1 78 ? -14.514 5.133 15.316 1.00 94.06 78 LYS A C 1
ATOM 666 O O . LYS A 1 78 ? -14.559 6.207 15.912 1.00 94.06 78 LYS A O 1
ATOM 671 N N . GLY A 1 79 ? -14.841 5.016 14.029 1.00 94.06 79 GLY A N 1
ATOM 672 C CA . GLY A 1 79 ? -15.316 6.133 13.208 1.00 94.06 79 GLY A CA 1
ATOM 673 C C . GLY A 1 79 ? -14.233 7.073 12.665 1.00 94.06 79 GLY A C 1
ATOM 674 O O . GLY A 1 79 ? -14.577 8.014 11.953 1.00 94.06 79 GLY A O 1
ATOM 675 N N . PHE A 1 80 ? -12.951 6.816 12.937 1.00 94.62 80 PHE A N 1
ATOM 676 C CA . PHE A 1 80 ? -11.831 7.581 12.387 1.00 94.62 80 PHE A CA 1
ATOM 677 C C . PHE A 1 80 ? -11.059 6.778 11.344 1.00 94.62 80 PHE A C 1
ATOM 679 O O . PHE A 1 80 ? -11.050 5.548 11.362 1.00 94.62 80 PHE A O 1
ATOM 686 N N . GLU A 1 81 ? -10.405 7.492 10.434 1.00 94.12 81 GLU A N 1
ATOM 687 C CA . GLU A 1 81 ? -9.528 6.914 9.423 1.00 94.12 81 GLU A CA 1
ATOM 688 C C . GLU A 1 81 ? -8.088 6.823 9.937 1.00 94.12 81 GLU A C 1
ATOM 690 O O . GLU A 1 81 ? -7.577 7.755 10.564 1.00 94.12 81 GLU A O 1
ATOM 695 N N . PHE A 1 82 ? -7.445 5.699 9.640 1.00 92.62 82 PHE A N 1
ATOM 696 C CA . PHE A 1 82 ? -6.053 5.437 9.971 1.00 92.62 82 PHE A CA 1
ATOM 697 C C . PHE A 1 82 ? -5.315 4.861 8.768 1.00 92.62 82 PHE A C 1
ATOM 699 O O . PHE A 1 82 ? -5.878 4.053 8.024 1.00 92.62 82 PHE A O 1
ATOM 706 N N . PHE A 1 83 ? -4.051 5.232 8.611 1.00 90.00 83 PHE A N 1
ATOM 707 C CA . PHE A 1 83 ? -3.115 4.538 7.736 1.00 90.00 83 PHE A CA 1
ATOM 708 C C . PHE A 1 83 ? -2.663 3.235 8.397 1.00 90.00 83 PHE A C 1
ATOM 710 O O . PHE A 1 83 ? -2.456 3.182 9.608 1.00 90.00 83 PHE A O 1
ATOM 717 N N . VAL A 1 84 ? -2.531 2.172 7.606 1.00 87.75 84 VAL A N 1
ATOM 718 C CA . VAL A 1 84 ? -2.084 0.855 8.067 1.00 87.75 84 VAL A CA 1
ATOM 719 C C . VAL A 1 84 ? -0.613 0.696 7.696 1.00 87.75 84 VAL A C 1
ATOM 721 O O . VAL A 1 84 ? -0.282 0.527 6.525 1.00 87.75 84 VAL A O 1
ATOM 724 N N . HIS A 1 85 ? 0.271 0.730 8.692 1.00 80.25 85 HIS A N 1
ATOM 725 C CA . HIS A 1 85 ? 1.708 0.537 8.488 1.00 80.25 85 HIS A CA 1
ATOM 726 C C . HIS A 1 85 ? 2.046 -0.909 8.173 1.00 80.25 85 HIS A C 1
ATOM 728 O O . HIS A 1 85 ? 2.837 -1.191 7.273 1.00 80.25 85 HIS A O 1
ATOM 734 N N . SER A 1 86 ? 1.480 -1.815 8.963 1.00 73.88 86 SER A N 1
ATOM 735 C CA . SER A 1 86 ? 1.718 -3.234 8.809 1.00 73.88 86 SER A CA 1
ATOM 736 C C . SER A 1 86 ? 0.624 -4.070 9.443 1.00 73.88 86 SER A C 1
ATOM 738 O O . SER A 1 86 ? -0.141 -3.626 10.304 1.00 73.88 86 SER A O 1
ATOM 740 N N . TYR A 1 87 ? 0.584 -5.323 9.014 1.00 66.00 87 TYR A N 1
ATOM 741 C CA . TYR A 1 87 ? -0.132 -6.378 9.700 1.00 66.00 87 TYR A CA 1
ATOM 742 C C . TYR A 1 87 ? 0.891 -7.361 10.249 1.00 66.00 87 TYR A C 1
ATOM 744 O O . TYR A 1 87 ? 1.612 -8.002 9.486 1.00 66.00 87 TYR A O 1
ATOM 752 N N . ASN A 1 88 ? 0.877 -7.485 11.576 1.00 58.72 88 ASN A N 1
ATOM 753 C CA . ASN A 1 88 ? 1.610 -8.430 12.411 1.00 58.72 88 ASN A CA 1
ATOM 754 C C . ASN A 1 88 ? 3.058 -8.041 12.767 1.00 58.72 88 ASN A C 1
ATOM 756 O O . ASN A 1 88 ? 3.987 -8.313 12.012 1.00 58.72 88 ASN A O 1
ATOM 760 N N . VAL A 1 89 ? 3.264 -7.492 13.974 1.00 52.16 89 VAL A N 1
ATOM 761 C CA . VAL A 1 89 ? 4.625 -7.233 14.492 1.00 52.16 89 VAL A CA 1
ATOM 762 C C . VAL A 1 89 ? 5.065 -8.200 15.609 1.00 52.16 89 VAL A C 1
ATOM 764 O O . VAL A 1 89 ? 6.264 -8.314 15.818 1.00 52.16 89 VAL A O 1
ATOM 767 N N . CYS A 1 90 ? 4.180 -8.986 16.253 1.00 42.97 90 CYS A N 1
ATOM 768 C CA . CYS A 1 90 ? 4.523 -10.243 16.965 1.00 42.97 90 CYS A CA 1
ATOM 769 C C . CYS A 1 90 ? 3.283 -10.954 17.561 1.00 42.97 90 CYS A C 1
ATOM 771 O O . CYS A 1 90 ? 2.442 -10.310 18.176 1.00 42.97 90 CYS A O 1
ATOM 773 N N . ASN A 1 91 ? 3.230 -12.288 17.422 1.00 48.41 91 ASN A N 1
ATOM 774 C CA . ASN A 1 91 ? 2.368 -13.305 18.066 1.00 48.41 91 ASN A CA 1
ATOM 775 C C . ASN A 1 91 ? 0.825 -13.172 18.080 1.00 48.41 91 ASN A C 1
ATOM 777 O O . ASN A 1 91 ? 0.184 -14.219 18.149 1.00 48.41 91 ASN A O 1
ATOM 781 N N . ASP A 1 92 ? 0.222 -11.991 17.902 1.00 57.50 92 ASP A N 1
ATOM 782 C CA . ASP A 1 92 ? -1.235 -11.799 18.075 1.00 57.50 92 ASP A CA 1
ATOM 783 C C . ASP A 1 92 ? -1.994 -11.238 16.849 1.00 57.50 92 ASP A C 1
ATOM 785 O O . ASP A 1 92 ? -3.176 -10.915 16.952 1.00 57.50 92 ASP A O 1
ATOM 789 N N . LYS A 1 93 ? -1.381 -11.186 15.652 1.00 69.75 93 LYS A N 1
ATOM 790 C CA . LYS A 1 93 ? -2.046 -10.759 14.393 1.00 69.75 93 LYS A CA 1
ATOM 791 C C . LYS A 1 93 ? -2.752 -9.393 14.504 1.00 69.75 93 LYS A C 1
ATOM 793 O O . LYS A 1 93 ? -3.933 -9.258 14.170 1.00 69.75 93 LYS A O 1
ATOM 798 N N . LEU A 1 94 ? -2.016 -8.383 14.960 1.00 83.75 94 LEU A N 1
ATOM 799 C CA . LEU A 1 94 ? -2.506 -7.011 15.120 1.00 83.75 94 LEU A CA 1
ATOM 800 C C . LEU A 1 94 ? -2.155 -6.138 13.907 1.00 83.75 94 LEU A C 1
ATOM 802 O O . LEU A 1 94 ? -1.131 -6.348 13.252 1.00 83.75 94 LEU A O 1
ATOM 806 N N . PHE A 1 95 ? -3.011 -5.161 13.619 1.00 86.12 95 PHE A N 1
ATOM 807 C CA . PHE A 1 95 ? -2.755 -4.078 12.674 1.00 86.12 95 PHE A CA 1
ATOM 808 C C . PHE A 1 95 ? -2.068 -2.927 13.398 1.00 86.12 95 PHE A C 1
ATOM 810 O O . PHE A 1 95 ? -2.638 -2.397 14.348 1.00 86.12 95 PHE A O 1
ATOM 817 N N . CYS A 1 96 ? -0.894 -2.523 12.917 1.00 87.44 96 CYS A N 1
ATOM 818 C CA . CYS A 1 96 ? -0.220 -1.309 13.357 1.00 87.44 96 CYS A CA 1
ATOM 819 C C . CYS A 1 96 ? -0.746 -0.133 12.526 1.00 87.44 96 CYS A C 1
ATOM 821 O O . CYS A 1 96 ? -0.561 -0.104 11.303 1.00 87.44 96 CYS A O 1
ATOM 823 N N . ILE A 1 97 ? -1.447 0.802 13.169 1.00 89.31 97 ILE A N 1
ATOM 824 C CA . ILE A 1 97 ? -2.193 1.871 12.496 1.00 89.31 97 ILE A CA 1
ATOM 825 C C . ILE A 1 97 ? -1.852 3.258 13.051 1.00 89.31 97 ILE A C 1
ATOM 827 O O . ILE A 1 97 ? -1.722 3.419 14.264 1.00 89.31 97 ILE A O 1
ATOM 831 N N . SER A 1 98 ? -1.7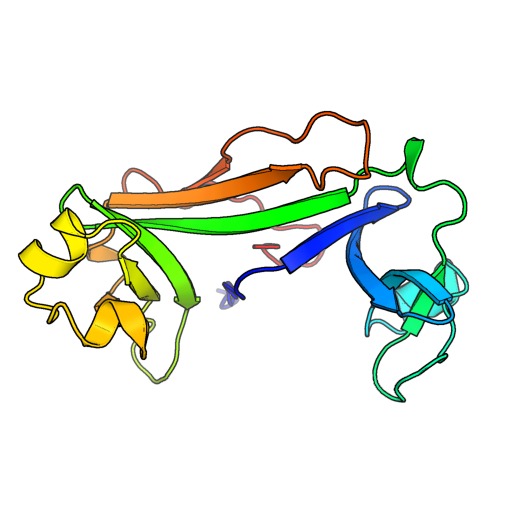70 4.269 12.183 1.00 89.69 98 SER A N 1
ATOM 832 C CA . SER A 1 98 ? -1.506 5.670 12.548 1.00 89.69 98 SER A CA 1
ATOM 833 C C . SER A 1 98 ? -2.676 6.585 12.174 1.00 89.69 98 SER A C 1
ATOM 835 O O . SER A 1 98 ? -3.253 6.423 11.096 1.00 89.69 98 SER A O 1
ATOM 837 N N . PRO A 1 99 ? -3.065 7.542 13.032 1.00 90.75 99 PRO A N 1
ATOM 838 C CA . PRO A 1 99 ? -4.207 8.412 12.766 1.00 90.75 99 PRO A CA 1
ATOM 839 C C . PRO A 1 99 ? -3.923 9.371 11.603 1.00 90.75 99 PRO A C 1
ATOM 841 O O . PRO A 1 99 ? -2.890 10.034 11.582 1.00 90.75 99 PRO A O 1
ATOM 844 N N . GLU A 1 100 ? -4.887 9.522 10.692 1.00 87.25 100 GLU A N 1
ATOM 845 C CA . GLU A 1 100 ? -4.773 10.439 9.539 1.00 87.25 100 GLU A CA 1
ATOM 846 C C . GLU A 1 100 ? -5.220 11.875 9.847 1.00 87.25 100 GLU A C 1
ATOM 848 O O . GLU A 1 100 ? -5.143 12.764 8.999 1.00 87.25 100 GLU A O 1
ATOM 853 N N . SER A 1 101 ? -5.723 12.126 11.057 1.00 87.31 101 SER A N 1
ATOM 854 C CA . SER A 1 101 ? -6.225 13.439 11.454 1.00 87.31 101 SER A CA 1
ATOM 855 C C . SER A 1 101 ? -5.834 13.792 12.884 1.00 87.31 101 SER A C 1
ATOM 857 O O . SER A 1 101 ? -5.651 12.929 13.746 1.00 87.31 101 SER A O 1
ATOM 859 N N . TYR A 1 102 ? -5.729 15.094 13.149 1.00 84.88 102 TYR A N 1
ATOM 860 C CA . TYR A 1 102 ? -5.423 15.605 14.482 1.00 84.88 102 TYR A CA 1
ATOM 861 C C . TYR A 1 102 ? -6.564 15.326 15.475 1.00 84.88 102 TYR A C 1
ATOM 863 O O . TYR A 1 102 ? -6.324 15.033 16.644 1.00 84.88 102 TYR A O 1
ATOM 871 N N . GLU A 1 103 ? -7.813 15.357 15.009 1.00 89.31 103 GLU A N 1
ATOM 872 C CA . GLU A 1 103 ? -8.994 14.997 15.793 1.00 89.31 103 GLU A CA 1
ATOM 873 C C . GLU A 1 103 ? -8.950 13.534 16.227 1.00 89.31 103 GLU A C 1
ATOM 875 O O . GLU A 1 103 ? -9.172 13.250 17.405 1.00 89.31 103 GLU A O 1
ATOM 880 N N . ALA A 1 104 ? -8.616 12.624 15.303 1.00 90.00 104 ALA A N 1
ATOM 881 C CA . ALA A 1 104 ? -8.397 11.219 15.623 1.00 90.00 104 ALA A CA 1
ATOM 882 C C . ALA A 1 104 ? -7.265 11.096 16.648 1.00 90.00 104 ALA A C 1
ATOM 884 O O . ALA A 1 104 ? -7.443 10.494 17.705 1.00 90.00 104 ALA A O 1
ATOM 885 N N . ALA A 1 105 ? -6.129 11.749 16.400 1.00 87.44 105 ALA A N 1
ATOM 886 C CA . ALA A 1 105 ? -4.983 11.649 17.288 1.00 87.44 105 ALA A CA 1
ATOM 887 C C . ALA A 1 105 ? -5.306 12.099 18.726 1.00 87.44 105 ALA A C 1
ATOM 889 O O . ALA A 1 105 ? -4.998 11.402 19.696 1.00 87.44 105 ALA A O 1
ATOM 890 N N . LYS A 1 106 ? -6.013 13.224 18.863 1.00 87.75 106 LYS A N 1
ATOM 891 C CA . LYS A 1 106 ? -6.472 13.757 20.148 1.00 87.75 106 LYS A CA 1
ATOM 892 C C . LYS A 1 106 ? -7.506 12.856 20.822 1.00 87.75 106 LYS A C 1
ATOM 894 O O . LYS A 1 106 ? -7.449 12.691 22.039 1.00 87.75 106 LYS A O 1
ATOM 899 N N . PHE A 1 107 ? -8.434 12.268 20.062 1.00 91.00 107 PHE A N 1
ATOM 900 C CA . PHE A 1 107 ? -9.427 11.323 20.586 1.00 91.00 107 PHE A CA 1
ATOM 901 C C . PHE A 1 107 ? -8.762 10.111 21.254 1.00 91.00 107 PHE A C 1
ATOM 903 O O . PHE A 1 107 ? -9.221 9.656 22.299 1.00 91.00 107 PHE A O 1
ATOM 910 N N . PHE A 1 108 ? -7.646 9.637 20.694 1.00 89.38 108 PHE A N 1
ATOM 911 C CA . PHE A 1 108 ? -6.855 8.531 21.240 1.00 89.38 108 PHE A CA 1
ATOM 912 C C . PHE A 1 108 ? -5.762 8.966 22.233 1.00 89.38 108 PHE A C 1
ATOM 914 O O . PHE A 1 108 ? -5.004 8.128 22.715 1.00 89.38 108 PHE A O 1
ATOM 921 N N . GLY A 1 109 ? -5.710 10.250 22.601 1.00 87.19 109 GLY A N 1
ATOM 922 C CA . GLY A 1 109 ? -4.825 10.760 23.650 1.00 87.19 109 GLY A CA 1
ATOM 923 C C . GLY A 1 109 ? -3.375 10.991 23.223 1.00 87.19 109 GLY A C 1
ATOM 924 O O . GLY A 1 109 ? -2.508 11.125 24.087 1.00 87.19 109 GLY A O 1
ATOM 925 N N . PHE A 1 110 ? -3.086 11.061 21.921 1.00 84.62 110 PHE A N 1
ATOM 926 C CA . PHE A 1 110 ? -1.750 11.416 21.451 1.00 84.62 110 PHE A CA 1
ATOM 927 C C . PHE A 1 110 ? -1.456 12.897 21.685 1.00 84.62 110 PHE A C 1
ATOM 929 O O . PHE A 1 110 ? -2.325 13.758 21.542 1.00 84.62 110 PHE A O 1
ATOM 936 N N . SER A 1 111 ? -0.211 13.195 22.060 1.00 73.19 111 SER A N 1
ATOM 937 C CA . SER A 1 111 ? 0.225 14.572 22.280 1.00 73.19 111 SER A CA 1
ATOM 938 C C . SER A 1 111 ? 0.509 15.289 20.958 1.00 73.19 111 SER A C 1
ATOM 940 O O . SER A 1 111 ? 0.959 14.680 19.987 1.00 73.19 111 SER A O 1
ATOM 942 N N . ASP A 1 112 ? 0.336 16.611 20.944 1.00 69.19 112 ASP A N 1
ATOM 943 C CA . ASP A 1 112 ? 0.645 17.467 19.786 1.00 69.19 112 ASP A CA 1
ATOM 944 C C . ASP A 1 112 ? 2.103 17.344 19.319 1.00 69.19 112 ASP A C 1
ATOM 946 O O . ASP A 1 112 ? 2.412 17.572 18.149 1.00 69.19 112 ASP A O 1
ATOM 950 N N . GLY A 1 113 ? 3.005 17.006 20.248 1.00 60.19 113 GLY A N 1
ATOM 951 C CA . GLY A 1 113 ? 4.420 16.781 19.973 1.00 60.19 113 GLY A CA 1
ATOM 952 C C . GLY A 1 113 ? 4.679 15.476 19.225 1.00 60.19 113 GLY A C 1
ATOM 953 O O . GLY A 1 113 ? 5.531 15.466 18.340 1.00 60.19 113 GLY A O 1
ATOM 954 N N . ALA A 1 114 ? 3.920 14.413 19.518 1.00 59.44 114 ALA A N 1
ATOM 955 C CA . ALA A 1 114 ? 4.063 13.122 18.845 1.00 59.44 114 ALA A CA 1
ATOM 956 C C . ALA A 1 114 ? 3.836 13.285 17.336 1.00 59.44 114 ALA A C 1
ATOM 958 O O . ALA A 1 114 ? 4.747 13.052 16.553 1.00 59.44 114 ALA A O 1
ATOM 959 N N . MET A 1 115 ? 2.720 13.893 16.924 1.00 60.22 115 MET A N 1
ATOM 960 C CA . MET A 1 115 ? 2.384 14.105 15.504 1.00 60.22 115 MET A CA 1
ATOM 961 C C . MET A 1 115 ? 3.438 14.881 14.682 1.00 60.22 115 MET A C 1
ATOM 963 O O . MET A 1 115 ? 3.380 14.860 13.456 1.00 60.22 115 MET A O 1
ATOM 967 N N . ARG A 1 116 ? 4.381 15.594 15.320 1.00 55.03 116 ARG A N 1
ATOM 968 C CA . ARG A 1 116 ? 5.441 16.363 14.639 1.00 55.03 116 ARG A CA 1
ATOM 969 C C . ARG A 1 116 ? 6.761 15.611 14.473 1.00 55.03 116 ARG A C 1
ATOM 971 O O . ARG A 1 116 ? 7.537 15.994 13.602 1.00 55.03 116 ARG A O 1
ATOM 978 N N . TYR A 1 117 ? 7.031 14.607 15.307 1.00 53.28 117 TYR A N 1
ATOM 979 C CA . TYR A 1 117 ? 8.347 13.957 15.384 1.00 53.28 117 TYR A CA 1
ATOM 980 C C . TYR A 1 117 ? 8.282 12.426 15.319 1.00 53.28 117 TYR A C 1
ATOM 982 O O . TYR A 1 117 ? 9.224 11.808 14.834 1.00 53.28 117 TYR A O 1
ATOM 990 N N . GLU A 1 118 ? 7.176 11.821 15.753 1.00 58.75 118 GLU A N 1
ATOM 991 C CA . GLU A 1 118 ? 6.945 10.377 15.781 1.00 58.75 118 GLU A CA 1
ATOM 992 C C . GLU A 1 118 ? 5.469 10.118 15.460 1.00 58.75 118 GLU A C 1
ATOM 994 O O . GLU A 1 118 ? 4.604 10.402 16.286 1.00 58.75 118 GLU A O 1
ATOM 999 N N . MET A 1 119 ? 5.150 9.598 14.269 1.00 65.81 119 MET A N 1
ATOM 1000 C CA . MET A 1 119 ? 3.766 9.209 13.966 1.00 65.81 119 MET A CA 1
ATOM 1001 C C . MET A 1 119 ? 3.318 8.158 14.993 1.00 65.81 119 MET A C 1
ATOM 1003 O O . MET A 1 119 ? 3.889 7.064 15.019 1.00 65.81 119 MET A O 1
ATOM 1007 N N . PRO A 1 120 ? 2.364 8.485 15.884 1.00 75.69 120 PRO A N 1
ATOM 1008 C CA . PRO A 1 120 ? 1.978 7.567 16.934 1.00 75.69 120 PRO A CA 1
ATOM 1009 C C . PRO A 1 120 ? 1.172 6.414 16.336 1.00 75.69 120 PRO A C 1
ATOM 1011 O O . PRO A 1 120 ? 0.276 6.635 15.521 1.00 75.69 120 PRO A O 1
ATOM 1014 N N . ASN A 1 121 ? 1.472 5.196 16.783 1.00 84.81 121 ASN A N 1
ATOM 1015 C CA . ASN A 1 121 ? 0.861 3.977 16.266 1.00 84.81 121 ASN A CA 1
ATOM 1016 C C . ASN A 1 121 ? 0.022 3.273 17.334 1.00 84.81 121 ASN A C 1
ATOM 1018 O O . ASN A 1 121 ? 0.330 3.330 18.526 1.00 84.81 121 ASN A O 1
ATOM 1022 N N . LEU A 1 122 ? -1.025 2.584 16.890 1.00 88.38 122 LEU A N 1
ATOM 1023 C CA . LEU A 1 122 ? -1.836 1.674 17.692 1.00 88.38 122 LEU A CA 1
ATOM 1024 C C . LEU A 1 122 ? -1.758 0.274 17.102 1.00 88.38 122 LEU A C 1
ATOM 1026 O O . LEU A 1 122 ? -1.879 0.122 15.891 1.00 88.38 122 LEU A O 1
ATOM 1030 N N . ASP A 1 123 ? -1.662 -0.731 17.965 1.00 89.50 123 ASP A N 1
ATOM 1031 C CA . ASP A 1 123 ? -1.880 -2.119 17.576 1.00 89.50 123 ASP A CA 1
ATOM 1032 C C . ASP A 1 123 ? -3.343 -2.494 17.834 1.00 89.50 123 ASP A C 1
ATOM 1034 O O . ASP A 1 123 ? -3.829 -2.422 18.966 1.00 89.50 123 ASP A O 1
ATOM 1038 N N . VAL A 1 124 ? -4.066 -2.868 16.776 1.00 90.00 124 VAL A N 1
ATOM 1039 C CA . VAL A 1 124 ? -5.516 -3.108 16.816 1.00 90.00 124 VAL A CA 1
ATOM 1040 C C . VAL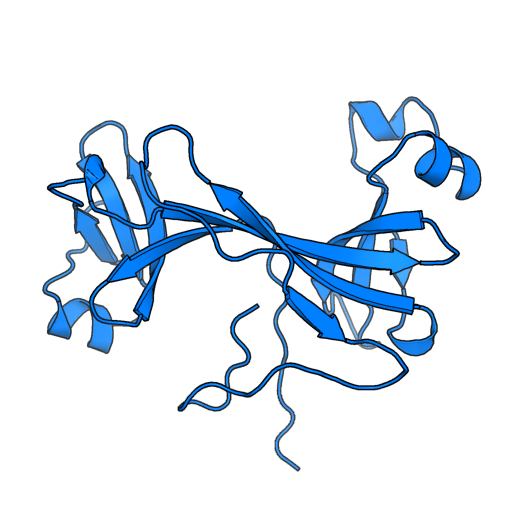 A 1 124 ? -5.854 -4.465 16.187 1.00 90.00 124 VAL A C 1
ATOM 1042 O O . VAL A 1 124 ? -5.379 -4.765 15.089 1.00 90.00 124 VAL A O 1
ATOM 1045 N N . PRO A 1 125 ? -6.664 -5.322 16.837 1.00 90.19 125 PRO A N 1
ATOM 1046 C CA . PRO A 1 125 ? -7.091 -6.584 16.238 1.00 90.19 125 PRO A CA 1
ATOM 1047 C C . PRO A 1 125 ? -8.117 -6.349 15.121 1.00 90.19 125 PRO A C 1
ATOM 1049 O O . PRO A 1 125 ? -8.887 -5.392 15.153 1.00 90.19 125 PRO A O 1
ATOM 1052 N N . LEU A 1 126 ? -8.199 -7.276 14.158 1.00 87.56 126 LEU A N 1
ATOM 1053 C CA . LEU A 1 126 ? -9.181 -7.206 13.060 1.00 87.56 126 LEU A CA 1
ATOM 1054 C C . LEU A 1 126 ? -10.629 -7.038 13.554 1.00 87.56 126 LEU A C 1
ATOM 1056 O O . LEU A 1 126 ? -11.427 -6.388 12.887 1.00 87.56 126 LEU A O 1
ATOM 1060 N N . SER A 1 127 ? -10.965 -7.639 14.702 1.00 89.12 127 SER A N 1
ATOM 1061 C CA . SER A 1 127 ? -12.309 -7.591 15.297 1.00 89.12 127 SER A CA 1
ATOM 1062 C C . SER A 1 127 ? -12.798 -6.181 15.601 1.00 89.12 127 SER A C 1
ATOM 1064 O O . SER A 1 127 ? -14.004 -5.971 15.695 1.00 89.12 127 SER A O 1
ATOM 1066 N N . ASP A 1 128 ? -11.870 -5.242 15.758 1.00 92.50 128 ASP A N 1
ATOM 1067 C CA . ASP A 1 128 ? -12.154 -3.877 16.181 1.00 92.50 128 ASP A CA 1
ATOM 1068 C C . ASP A 1 128 ? -12.163 -2.906 14.990 1.00 92.50 128 ASP A C 1
ATOM 1070 O O . ASP A 1 128 ? -12.540 -1.745 15.150 1.00 92.50 128 ASP A O 1
ATOM 1074 N N . LEU A 1 129 ? -11.755 -3.363 13.800 1.00 91.38 129 LEU A N 1
ATOM 1075 C CA . LEU A 1 129 ? -11.733 -2.561 12.580 1.00 91.38 129 LEU A CA 1
ATOM 1076 C C . LEU A 1 129 ? -13.076 -2.644 11.847 1.00 91.38 129 LEU A C 1
ATOM 1078 O O . LEU A 1 129 ? -13.575 -3.728 11.546 1.00 91.38 129 LEU A O 1
ATOM 1082 N N . ASP A 1 130 ? -13.623 -1.481 11.494 1.00 92.75 130 ASP A N 1
ATOM 1083 C CA . ASP A 1 130 ? -14.902 -1.367 10.786 1.00 92.75 130 ASP A CA 1
ATOM 1084 C C . ASP A 1 130 ? -14.750 -1.728 9.295 1.00 92.75 130 ASP A C 1
ATOM 1086 O O . ASP A 1 130 ? -15.610 -2.359 8.677 1.00 92.75 130 ASP A O 1
ATOM 1090 N N . GLU A 1 131 ? -13.643 -1.291 8.692 1.00 93.25 131 GLU A N 1
ATOM 1091 C CA . GLU A 1 131 ? -13.366 -1.410 7.261 1.00 93.25 131 GLU A CA 1
ATOM 1092 C C . GLU A 1 131 ? -11.852 -1.340 7.032 1.00 93.25 131 GLU A C 1
ATOM 1094 O O . GLU A 1 131 ? -11.168 -0.561 7.694 1.00 93.25 131 GLU A O 1
ATOM 1099 N N . ILE A 1 132 ? -11.333 -2.104 6.072 1.00 90.19 132 ILE A N 1
ATOM 1100 C CA . ILE A 1 132 ? -9.974 -1.961 5.530 1.00 90.19 132 ILE A CA 1
ATOM 1101 C C . ILE A 1 132 ? -10.114 -1.756 4.032 1.00 90.19 132 ILE A C 1
ATOM 1103 O O . ILE A 1 132 ? -10.907 -2.434 3.372 1.00 90.19 132 ILE A O 1
ATOM 1107 N N . TYR A 1 133 ? -9.357 -0.825 3.473 1.00 88.00 133 TYR A N 1
ATOM 1108 C CA . TYR A 1 133 ? -9.455 -0.485 2.066 1.00 88.00 133 TYR A CA 1
ATOM 1109 C C . TYR A 1 133 ? -8.163 0.153 1.556 1.00 88.00 133 TYR A C 1
ATOM 1111 O O . TYR A 1 133 ? -7.334 0.654 2.312 1.00 88.00 133 TYR A O 1
ATOM 1119 N N . ARG A 1 134 ? -7.992 0.130 0.239 1.00 84.38 134 ARG A N 1
ATOM 1120 C CA . ARG A 1 134 ? -6.840 0.701 -0.448 1.00 84.38 134 ARG A CA 1
ATOM 1121 C C . ARG A 1 134 ? -7.206 2.032 -1.071 1.00 84.38 134 ARG A C 1
ATOM 1123 O O . ARG A 1 134 ? -8.192 2.106 -1.804 1.00 84.38 134 ARG A O 1
ATOM 1130 N N . LYS A 1 135 ? -6.379 3.050 -0.853 1.00 84.19 135 LYS A N 1
ATOM 1131 C CA . LYS A 1 135 ? -6.394 4.286 -1.640 1.00 84.19 135 LYS A CA 1
ATOM 1132 C C . LYS A 1 135 ? -5.252 4.241 -2.644 1.00 84.19 135 LYS A C 1
ATOM 1134 O O . LYS A 1 135 ? -4.143 3.828 -2.311 1.00 84.19 135 LYS A O 1
ATOM 1139 N N . ARG A 1 136 ? -5.526 4.689 -3.866 1.00 80.81 136 ARG A N 1
ATOM 1140 C CA . ARG A 1 136 ? -4.497 4.921 -4.876 1.00 80.81 136 ARG A CA 1
ATOM 1141 C C . ARG A 1 136 ? -4.437 6.390 -5.219 1.00 80.81 136 ARG A C 1
ATOM 1143 O O . ARG A 1 136 ? -5.476 7.030 -5.378 1.00 80.81 136 ARG A O 1
ATOM 1150 N N . ARG A 1 137 ? -3.224 6.908 -5.359 1.00 81.75 137 ARG A N 1
ATOM 1151 C CA . ARG A 1 137 ? -2.977 8.281 -5.791 1.00 81.75 137 ARG A CA 1
ATOM 1152 C C . ARG A 1 137 ? -2.122 8.251 -7.042 1.00 81.75 137 ARG A C 1
ATOM 1154 O O . ARG A 1 137 ? -1.091 7.587 -7.083 1.00 81.75 137 ARG A O 1
ATOM 1161 N N . LYS A 1 138 ? -2.557 8.961 -8.079 1.00 79.69 138 LYS A N 1
ATOM 1162 C CA . LYS A 1 138 ? -1.753 9.116 -9.291 1.00 79.69 138 LYS A CA 1
ATOM 1163 C C . LYS A 1 138 ? -0.455 9.847 -8.947 1.00 79.69 138 LYS A C 1
ATOM 1165 O O . LYS A 1 138 ? -0.492 10.839 -8.224 1.00 79.69 138 LYS A O 1
ATOM 1170 N N . LEU A 1 139 ? 0.666 9.393 -9.499 1.00 79.00 139 LEU A N 1
ATOM 1171 C CA . LEU A 1 139 ? 1.902 10.168 -9.478 1.00 79.00 139 LEU A CA 1
ATOM 1172 C C . LEU A 1 139 ? 1.816 11.284 -10.528 1.00 79.00 139 LEU A C 1
ATOM 1174 O O . LEU A 1 139 ? 1.513 11.016 -11.689 1.00 79.00 139 LEU A O 1
ATOM 1178 N N . ASP A 1 140 ? 2.116 12.527 -10.144 1.00 76.94 140 ASP A N 1
ATOM 1179 C CA . ASP A 1 140 ? 1.890 13.725 -10.977 1.00 76.94 140 ASP A CA 1
ATOM 1180 C C . ASP A 1 140 ? 2.519 13.649 -12.379 1.00 76.94 140 ASP A C 1
ATOM 1182 O O . ASP A 1 140 ? 2.004 14.232 -13.332 1.00 76.94 140 ASP A O 1
ATOM 1186 N N . LYS A 1 141 ? 3.623 12.905 -12.519 1.00 74.44 141 LYS A N 1
ATOM 1187 C CA . LYS A 1 141 ? 4.366 12.739 -13.779 1.00 74.44 141 LYS A CA 1
ATOM 1188 C C . LYS A 1 141 ? 3.745 11.728 -14.753 1.00 74.44 141 LYS A C 1
ATOM 1190 O O . LYS A 1 141 ? 4.191 11.658 -15.894 1.00 74.44 141 LYS A O 1
ATOM 1195 N N . PHE A 1 142 ? 2.743 10.964 -14.327 1.00 74.88 142 PHE A N 1
ATOM 1196 C CA . PHE A 1 142 ? 2.068 9.942 -15.127 1.00 74.88 142 PHE A CA 1
ATOM 1197 C C . PHE A 1 142 ? 0.650 10.431 -15.501 1.00 74.88 142 PHE A C 1
ATOM 1199 O O . PHE A 1 142 ? -0.007 11.121 -14.719 1.00 74.88 142 PHE A O 1
ATOM 1206 N N . ILE A 1 143 ? 0.161 10.149 -16.717 1.00 66.12 143 ILE A N 1
ATOM 1207 C CA . ILE A 1 143 ? -1.018 10.851 -17.293 1.00 66.12 143 ILE A CA 1
ATOM 1208 C C . ILE A 1 143 ? -2.342 10.070 -17.144 1.00 66.12 143 ILE A C 1
ATOM 1210 O O . ILE A 1 143 ? -3.417 10.639 -17.284 1.00 66.12 143 ILE A O 1
ATOM 1214 N N . PHE A 1 144 ? -2.287 8.792 -16.792 1.00 66.12 144 PHE A N 1
ATOM 1215 C CA . PHE A 1 144 ? -3.436 7.881 -16.721 1.00 66.12 144 PHE A CA 1
ATOM 1216 C C . PHE A 1 144 ? -4.332 8.040 -15.473 1.00 66.12 144 PHE A C 1
ATOM 1218 O O . PHE A 1 144 ? -3.889 8.500 -14.422 1.00 66.12 144 PHE A O 1
ATOM 1225 N N . ASP A 1 145 ? -5.570 7.545 -15.563 1.00 65.38 145 ASP A N 1
ATOM 1226 C CA . ASP A 1 145 ? -6.497 7.462 -14.431 1.00 65.38 145 ASP A CA 1
ATOM 1227 C C . ASP A 1 145 ? -6.192 6.263 -13.513 1.00 65.38 145 ASP A C 1
ATOM 1229 O O . ASP A 1 145 ? -6.001 5.119 -13.955 1.00 65.38 145 ASP A O 1
ATOM 1233 N N . VAL A 1 146 ? -6.156 6.523 -12.205 1.00 64.38 146 VAL A N 1
ATOM 1234 C CA . VAL A 1 146 ? -6.016 5.488 -11.173 1.00 64.38 146 VAL A CA 1
ATOM 1235 C C . VAL A 1 146 ? -7.381 4.953 -10.768 1.00 64.38 146 VAL A C 1
ATOM 1237 O O . VAL A 1 146 ? -8.335 5.714 -10.611 1.00 64.38 146 VAL A O 1
ATOM 1240 N N . ASP A 1 147 ? -7.463 3.639 -10.571 1.00 62.78 147 ASP A N 1
ATOM 1241 C CA . ASP A 1 147 ? -8.689 3.023 -10.069 1.00 62.78 147 ASP A CA 1
ATOM 1242 C C . ASP A 1 147 ? -9.023 3.583 -8.667 1.00 62.78 147 ASP A C 1
ATOM 1244 O O . ASP A 1 147 ? -8.105 3.838 -7.875 1.00 62.78 147 ASP A O 1
ATOM 1248 N N . PRO A 1 148 ? -10.316 3.769 -8.343 1.00 67.44 148 PRO A N 1
ATOM 1249 C CA . PRO A 1 148 ? -10.760 4.370 -7.088 1.00 67.44 148 PRO A CA 1
ATOM 1250 C C . PRO A 1 148 ? -10.481 3.479 -5.869 1.00 67.44 148 PRO A C 1
ATOM 1252 O O . PRO A 1 148 ? -9.972 2.362 -5.977 1.00 67.44 148 PRO A O 1
ATOM 1255 N N . ILE A 1 149 ? -10.854 3.989 -4.689 1.00 77.94 149 ILE A N 1
ATOM 1256 C CA . ILE A 1 149 ? -10.779 3.279 -3.409 1.00 77.94 149 ILE A CA 1
ATOM 1257 C C . ILE A 1 149 ? -11.321 1.851 -3.546 1.00 77.94 149 ILE A C 1
ATOM 1259 O O . ILE A 1 149 ? -12.484 1.658 -3.908 1.00 77.94 149 ILE A O 1
ATOM 1263 N N . LYS A 1 150 ? -10.489 0.857 -3.223 1.00 80.62 150 LYS A N 1
ATOM 1264 C CA . LYS A 1 150 ? -10.857 -0.559 -3.309 1.00 80.62 150 LYS A CA 1
ATOM 1265 C C . LYS A 1 150 ? -11.050 -1.135 -1.906 1.00 80.62 150 LYS A C 1
ATOM 1267 O O . LYS A 1 150 ? -10.088 -1.144 -1.137 1.00 80.62 150 LYS A O 1
ATOM 1272 N N . PRO A 1 151 ? -12.249 -1.624 -1.549 1.00 83.31 151 PRO A N 1
ATOM 1273 C CA . PRO A 1 151 ? -12.460 -2.255 -0.256 1.00 83.31 151 PRO A CA 1
ATOM 1274 C C . PRO A 1 151 ? -11.719 -3.596 -0.195 1.00 83.31 151 PRO A C 1
ATOM 1276 O O . PRO A 1 151 ? -11.680 -4.349 -1.167 1.00 83.31 151 PRO A O 1
ATOM 1279 N N . ILE A 1 152 ? -11.118 -3.871 0.957 1.00 85.44 152 ILE A N 1
ATOM 1280 C CA . ILE A 1 152 ? -10.350 -5.088 1.243 1.00 85.44 152 ILE A CA 1
ATOM 1281 C C . ILE A 1 152 ? -11.094 -5.940 2.267 1.00 85.44 152 ILE A C 1
ATOM 1283 O O . ILE A 1 152 ? -11.190 -7.155 2.114 1.00 85.44 152 ILE A O 1
ATOM 1287 N N . TYR A 1 153 ? -11.625 -5.298 3.303 1.00 87.00 153 TYR A N 1
ATOM 1288 C CA . TYR A 1 153 ? -12.397 -5.923 4.363 1.00 87.00 153 TYR A CA 1
ATOM 1289 C C . TYR A 1 153 ? -13.538 -4.995 4.763 1.00 87.00 153 TYR A C 1
ATOM 1291 O O . TYR A 1 153 ? -13.324 -3.796 4.946 1.00 87.00 153 TYR A O 1
ATOM 1299 N N . LYS A 1 154 ? -14.744 -5.541 4.887 1.00 89.69 154 LYS A N 1
ATOM 1300 C CA . LYS A 1 154 ? -15.935 -4.804 5.315 1.00 89.69 154 LYS A CA 1
ATOM 1301 C C . LYS A 1 154 ? -16.996 -5.776 5.810 1.00 89.69 154 LYS A C 1
ATOM 1303 O O . LYS A 1 154 ? -17.085 -6.892 5.298 1.00 89.69 154 LYS A O 1
ATOM 1308 N N . ASP A 1 155 ? -17.799 -5.361 6.786 1.00 89.69 155 ASP A N 1
ATOM 1309 C CA . ASP A 1 155 ? -18.943 -6.135 7.292 1.00 89.69 155 ASP A CA 1
ATOM 1310 C C . ASP A 1 155 ? -18.565 -7.575 7.707 1.00 89.69 155 ASP A C 1
ATOM 1312 O O . ASP A 1 155 ? -19.284 -8.541 7.433 1.00 89.69 155 ASP A O 1
ATOM 1316 N N . GLY A 1 156 ? -17.391 -7.737 8.332 1.00 84.81 156 GLY A N 1
ATOM 1317 C CA . GLY A 1 156 ? -16.892 -9.036 8.794 1.00 84.81 156 GLY A CA 1
ATOM 1318 C C . GLY A 1 156 ? -16.316 -9.943 7.701 1.00 84.81 156 GLY A C 1
ATOM 1319 O O . GLY A 1 156 ? -16.084 -11.125 7.958 1.00 84.81 156 GLY A O 1
ATOM 1320 N N . LYS A 1 157 ? -16.118 -9.443 6.473 1.00 85.19 157 LYS A N 1
ATOM 1321 C CA . LYS A 1 157 ? -15.717 -10.253 5.313 1.00 85.19 157 LYS A CA 1
ATOM 1322 C C . LYS A 1 157 ? -14.526 -9.660 4.577 1.00 85.19 157 LYS A C 1
ATOM 1324 O O . LYS A 1 157 ? -14.463 -8.457 4.343 1.00 85.19 157 LYS A O 1
ATOM 1329 N N . TRP A 1 158 ? -13.628 -10.538 4.137 1.00 84.00 158 TRP A N 1
ATOM 1330 C CA . TRP A 1 158 ? -12.589 -10.213 3.164 1.00 84.00 158 TRP A CA 1
ATOM 1331 C C . TRP A 1 158 ? -13.193 -10.151 1.757 1.00 84.00 158 TRP A C 1
ATOM 1333 O O . TRP A 1 158 ? -13.944 -11.039 1.359 1.00 84.00 158 TRP A O 1
ATOM 1343 N N . LEU A 1 159 ? -12.874 -9.085 1.027 1.00 80.88 159 LEU A N 1
ATOM 1344 C CA . LEU A 1 159 ? -13.392 -8.747 -0.307 1.00 80.88 159 LEU A CA 1
ATOM 1345 C C . LEU A 1 159 ? -12.310 -8.830 -1.393 1.00 80.88 159 LEU A C 1
ATOM 1347 O O . LEU A 1 159 ? -12.510 -8.414 -2.532 1.00 80.88 159 LEU A O 1
ATOM 1351 N N . ILE A 1 160 ? -11.142 -9.334 -1.016 1.00 72.75 160 ILE A N 1
ATOM 1352 C CA . ILE A 1 160 ? -10.008 -9.560 -1.896 1.00 72.75 160 ILE A CA 1
ATOM 1353 C C . ILE A 1 160 ? -10.112 -10.954 -2.519 1.00 72.75 160 ILE A C 1
ATOM 1355 O O . ILE A 1 160 ? -10.461 -11.922 -1.843 1.00 72.75 160 ILE A O 1
ATOM 1359 N N . GLU A 1 161 ? -9.791 -11.051 -3.804 1.00 54.53 161 GLU A N 1
ATOM 1360 C CA . GLU A 1 161 ? -9.565 -12.326 -4.483 1.00 54.53 161 GLU A CA 1
ATOM 1361 C C . GLU A 1 161 ? -8.052 -12.592 -4.504 1.00 54.53 161 GLU A C 1
ATOM 1363 O O . GLU A 1 161 ? -7.287 -11.642 -4.710 1.00 54.53 161 GLU A O 1
ATOM 1368 N N . PRO A 1 162 ? -7.601 -13.828 -4.227 1.00 45.84 162 PRO A N 1
ATOM 1369 C CA . PRO A 1 162 ? -6.191 -14.179 -4.339 1.00 45.84 162 PRO A CA 1
ATOM 1370 C C . PRO A 1 162 ? -5.750 -14.059 -5.798 1.00 45.84 162 PRO A C 1
ATOM 1372 O O . PRO A 1 162 ? -6.532 -14.354 -6.705 1.00 45.84 162 PRO A O 1
ATOM 1375 N N . ASP A 1 163 ? -4.502 -13.659 -6.029 1.00 47.12 163 ASP A N 1
ATOM 1376 C CA . ASP A 1 163 ? -3.911 -13.829 -7.351 1.00 47.12 163 ASP A CA 1
ATOM 1377 C C . ASP A 1 163 ? -3.641 -15.317 -7.654 1.00 47.12 163 ASP A C 1
ATOM 1379 O O . ASP A 1 163 ? -3.855 -16.209 -6.825 1.00 47.12 163 ASP A O 1
ATOM 1383 N N . GLU A 1 164 ? -3.174 -15.590 -8.871 1.00 29.08 164 GLU A N 1
ATOM 1384 C CA . GLU A 1 164 ? -2.857 -16.935 -9.368 1.00 29.08 164 GLU A CA 1
ATOM 1385 C C . GLU A 1 164 ? -1.828 -17.707 -8.517 1.00 29.08 164 GLU A C 1
ATOM 1387 O O . GLU A 1 164 ? -1.743 -18.931 -8.622 1.00 29.08 164 GLU A O 1
ATOM 1392 N N . ASN A 1 165 ? -1.106 -17.025 -7.624 1.00 32.66 165 ASN A N 1
ATOM 1393 C CA . ASN A 1 165 ? -0.118 -17.604 -6.717 1.00 32.66 165 ASN A CA 1
ATOM 1394 C C . ASN A 1 165 ? -0.629 -17.724 -5.271 1.00 32.66 165 ASN A C 1
ATOM 1396 O O . ASN A 1 165 ? 0.130 -18.087 -4.371 1.00 32.66 165 ASN A O 1
ATOM 1400 N N . GLY A 1 166 ? -1.912 -17.437 -5.019 1.00 29.19 166 GLY A N 1
ATOM 1401 C CA . GLY A 1 166 ? -2.481 -17.431 -3.672 1.00 29.19 166 GLY A CA 1
ATOM 1402 C C . GLY A 1 166 ? -2.007 -16.251 -2.821 1.00 29.19 166 GLY A C 1
ATOM 1403 O O . GLY A 1 166 ? -2.208 -16.266 -1.603 1.00 29.19 166 GLY A O 1
ATOM 1404 N N . VAL A 1 167 ? -1.381 -15.246 -3.442 1.00 33.84 167 VAL A N 1
ATOM 1405 C CA . VAL A 1 167 ? -0.916 -14.030 -2.784 1.00 33.84 167 VAL A CA 1
ATOM 1406 C C . VAL A 1 167 ? -1.995 -12.969 -2.940 1.00 33.84 167 VAL A C 1
ATOM 1408 O O . VAL A 1 167 ? -2.506 -12.683 -4.020 1.00 33.84 167 VAL A O 1
ATOM 1411 N N . TYR A 1 168 ? -2.376 -12.370 -1.822 1.00 45.75 168 TYR A N 1
ATOM 1412 C CA . TYR A 1 168 ? -3.237 -11.204 -1.844 1.00 45.75 168 TYR A CA 1
ATOM 1413 C C . TYR A 1 168 ? -2.333 -9.988 -1.933 1.00 45.75 168 TYR A C 1
ATOM 1415 O O . TYR A 1 168 ? -1.813 -9.531 -0.918 1.00 45.75 168 TYR A O 1
ATOM 1423 N N . VAL A 1 169 ? -2.095 -9.494 -3.147 1.00 40.16 169 VAL A N 1
ATOM 1424 C CA . VAL A 1 169 ? -1.295 -8.281 -3.340 1.00 40.16 169 VAL A CA 1
ATOM 1425 C C 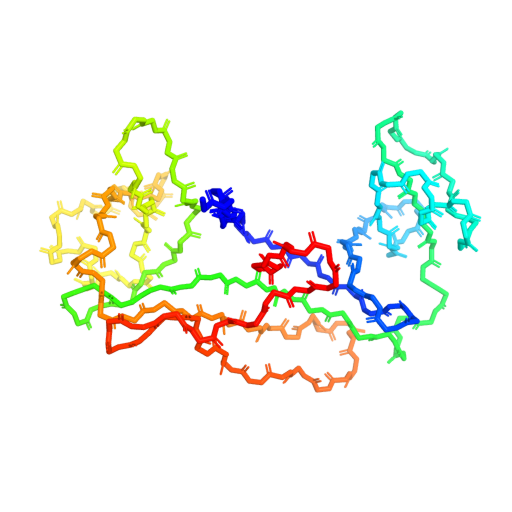. VAL A 1 169 ? -2.089 -7.088 -2.801 1.00 40.16 169 VAL A C 1
ATOM 1427 O O . VAL A 1 169 ? -2.996 -6.589 -3.475 1.00 40.16 169 VAL A O 1
ATOM 1430 N N . ILE A 1 170 ?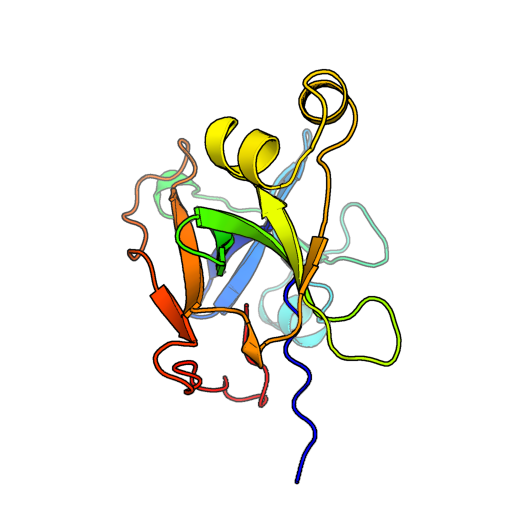 -1.756 -6.723 -1.551 1.00 47.50 170 ILE A N 1
ATOM 1431 C CA . ILE A 1 170 ? -1.933 -5.469 -0.769 1.00 47.50 170 ILE A CA 1
ATOM 1432 C C . ILE A 1 170 ? -1.521 -4.183 -1.511 1.00 47.50 170 ILE A C 1
ATOM 1434 O O . ILE A 1 170 ? -0.942 -4.345 -2.595 1.00 47.50 170 ILE A O 1
#